Protein AF-F2Z7K6-F1 (afdb_monomer)

Sequence (148 aa):
MNPKLNSIEAEYLDIMHRNGWPLIYQRVGQECQKLPYTCVEAKRPHNKALNRYRDVNPYDHSRIVLQRSENDYINANLVRVWFQNARAKWRRMVTKQENKMSDKCSPDGSLEMDMYHGPMGSIQSLPPHSPPYSVMGGPPSPNSMECP

pLDDT: mean 74.76, std 23.59, range [36.5, 98.62]

Nearest PDB structures (foldseek):
  9cyr-assembly1_A  TM=9.678E-01  e=2.311E-05  Homo sapiens
  9cyp-assembly1_A  TM=9.635E-01  e=2.480E-05  Homo sapiens
  9c56-assembly1_A  TM=9.553E-01  e=4.375E-05  Homo sapiens
  7f5n-assembly1_A  TM=8.960E-01  e=3.294E-05  Homo sapiens
  1nwe-assembly1_A  TM=9.627E-01  e=7.189E-05  Homo sapiens

Radius of gyration: 30.92 Å; Cα contacts (8 Å, |Δi|>4): 65; chains: 1; bounding box: 75×80×48 Å

Mean predicted aligned error: 18.06 Å

Secondary structure (DSSP, 8-state):
-------HHHHHHHHHHTT-HHHHHHHHHHHHHTS----TGGGSGGGGGG-SSSS----GGGEEE-SSSS--EEEEE----TTHHHHHHHHHHHHHHHHHHTT--PPP-----------------PPP--------PPPPP-------

Foldseek 3Di:
DDPPPPDPVNVVVVCVVVVPVVVVVVVVVVVVVVDPWDQVVCPDPVNVVQDPDPPQADTPVFAQQDDPDPGRDHRDGDDDDPCVVVVVVVVVVVVVVVVVVVVPDDDDDDDDDDDDDDDDDDDDDDDDDDDDDDPPDDDDDDDDPDDD

Structure (mmCIF, N/CA/C/O backbone):
data_AF-F2Z7K6-F1
#
_entry.id   AF-F2Z7K6-F1
#
loop_
_atom_site.group_PDB
_atom_site.id
_atom_site.type_symbol
_atom_site.label_atom_id
_atom_site.label_alt_id
_atom_site.label_comp_id
_atom_site.label_asym_id
_atom_site.label_entity_id
_atom_site.label_seq_id
_at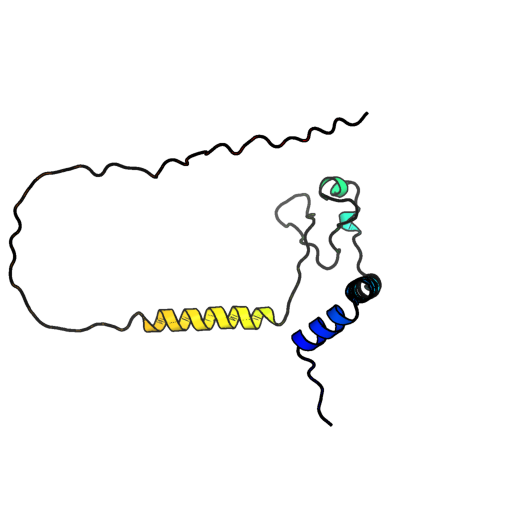om_site.pdbx_PDB_ins_code
_atom_site.Cartn_x
_atom_site.Cartn_y
_atom_site.Cartn_z
_atom_site.occupancy
_atom_site.B_iso_or_equiv
_atom_site.auth_seq_id
_atom_site.auth_comp_id
_atom_site.auth_asym_id
_atom_site.auth_atom_id
_atom_site.pdbx_PDB_model_num
ATOM 1 N N . MET A 1 1 ? 31.703 -17.536 -15.525 1.00 36.50 1 MET A N 1
ATOM 2 C CA . MET A 1 1 ? 30.234 -17.360 -15.560 1.00 36.50 1 MET A CA 1
ATOM 3 C C . MET A 1 1 ? 29.934 -15.939 -15.109 1.00 36.50 1 MET A C 1
ATOM 5 O O . MET A 1 1 ? 30.150 -15.641 -13.945 1.00 36.50 1 MET A O 1
ATOM 9 N N . ASN A 1 2 ? 29.556 -15.045 -16.028 1.00 38.78 2 ASN A N 1
ATOM 10 C CA . ASN A 1 2 ? 29.238 -13.653 -15.693 1.00 38.78 2 ASN A CA 1
ATOM 11 C C . ASN A 1 2 ? 27.796 -13.575 -15.178 1.00 38.78 2 ASN A C 1
ATOM 13 O O . ASN A 1 2 ? 26.887 -13.931 -15.934 1.00 38.78 2 ASN A O 1
ATOM 17 N N . PRO A 1 3 ? 27.553 -13.119 -13.937 1.00 50.81 3 PRO A N 1
ATOM 18 C CA . PRO A 1 3 ? 26.203 -12.830 -13.501 1.00 50.81 3 PRO A CA 1
ATOM 19 C C . PRO A 1 3 ? 25.753 -11.609 -14.301 1.00 50.81 3 PRO A C 1
ATOM 21 O O . PRO A 1 3 ? 26.282 -10.513 -14.129 1.00 50.81 3 PRO A O 1
ATOM 24 N N . LYS A 1 4 ? 24.820 -11.806 -15.235 1.00 49.88 4 LYS A N 1
ATOM 25 C CA . LYS A 1 4 ? 24.112 -10.703 -15.882 1.00 49.88 4 LYS A CA 1
ATOM 26 C C . LYS A 1 4 ? 23.365 -9.928 -14.795 1.00 49.88 4 LYS A C 1
ATOM 28 O O . LYS A 1 4 ? 22.226 -10.242 -14.467 1.00 49.88 4 LYS A O 1
ATOM 33 N N . LEU A 1 5 ? 24.017 -8.914 -14.237 1.00 53.69 5 LEU A N 1
ATOM 34 C CA . LEU A 1 5 ? 23.339 -7.756 -13.681 1.00 53.69 5 LEU A CA 1
ATOM 35 C C . LEU A 1 5 ? 22.710 -7.050 -14.882 1.00 53.69 5 LEU A C 1
ATOM 37 O O . LEU A 1 5 ? 23.330 -6.190 -15.502 1.00 53.69 5 LEU A O 1
ATOM 41 N N . ASN A 1 6 ? 21.523 -7.488 -15.294 1.00 65.25 6 ASN A N 1
ATOM 42 C CA . ASN A 1 6 ? 20.756 -6.724 -16.264 1.00 65.25 6 ASN A CA 1
ATOM 43 C C . ASN A 1 6 ? 20.450 -5.379 -15.593 1.00 65.25 6 ASN A C 1
ATOM 45 O O . ASN A 1 6 ? 19.773 -5.340 -14.567 1.00 65.25 6 ASN A O 1
ATOM 49 N N . SER A 1 7 ? 21.022 -4.296 -16.120 1.00 88.25 7 SER A N 1
ATOM 50 C CA . SER A 1 7 ? 20.686 -2.937 -15.692 1.00 88.25 7 SER A CA 1
ATOM 51 C C . SER A 1 7 ? 19.170 -2.741 -15.792 1.00 88.25 7 SER A C 1
ATOM 53 O O . SER A 1 7 ? 18.557 -3.246 -16.734 1.00 88.25 7 SER A O 1
ATOM 55 N N . ILE A 1 8 ? 18.575 -1.980 -14.865 1.00 92.56 8 ILE A N 1
ATOM 56 C CA . ILE A 1 8 ? 17.147 -1.602 -14.900 1.00 92.56 8 ILE A CA 1
ATOM 57 C C . ILE A 1 8 ? 16.773 -1.037 -16.280 1.00 92.56 8 ILE A C 1
ATOM 59 O O . ILE A 1 8 ? 15.692 -1.296 -16.797 1.00 92.56 8 ILE A O 1
ATOM 63 N N . GLU A 1 9 ? 17.698 -0.310 -16.908 1.00 91.69 9 GLU A N 1
ATOM 64 C CA . GLU A 1 9 ? 17.531 0.242 -18.251 1.00 91.69 9 GLU A CA 1
ATOM 65 C C . GLU A 1 9 ? 17.404 -0.842 -19.334 1.00 91.69 9 GLU A C 1
ATOM 67 O O . GLU A 1 9 ? 16.549 -0.744 -20.211 1.00 91.69 9 GLU A O 1
ATOM 72 N N . ALA A 1 10 ? 18.197 -1.913 -19.252 1.00 93.38 10 ALA A N 1
ATOM 73 C CA . ALA A 1 10 ? 18.119 -3.020 -20.202 1.00 93.38 10 ALA A CA 1
ATOM 74 C C . ALA A 1 10 ? 16.801 -3.801 -20.058 1.00 93.38 10 ALA A C 1
ATOM 76 O O . ALA A 1 10 ? 16.205 -4.183 -21.063 1.00 93.38 10 ALA A O 1
ATOM 77 N N . GLU A 1 11 ? 16.329 -4.009 -18.823 1.00 93.38 11 GLU A N 1
ATOM 78 C CA . GLU A 1 11 ? 15.023 -4.628 -18.55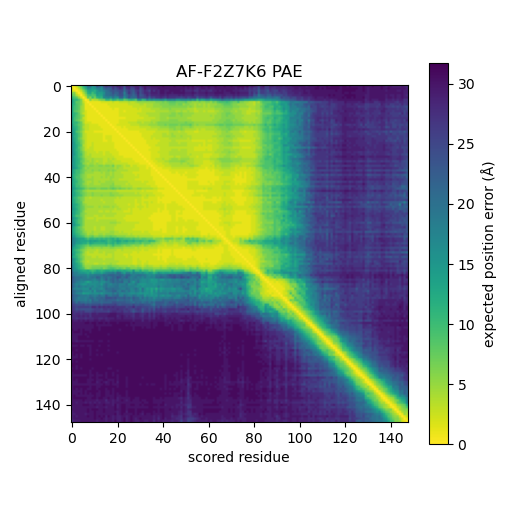7 1.00 93.38 11 GLU A CA 1
ATOM 79 C C . GLU A 1 11 ? 13.873 -3.756 -19.080 1.00 93.38 11 GLU A C 1
ATOM 81 O O . GLU A 1 11 ? 12.983 -4.255 -19.768 1.00 93.38 11 GLU A O 1
ATOM 86 N N . TYR A 1 12 ? 13.924 -2.446 -18.825 1.00 94.50 12 TYR A N 1
ATOM 87 C CA . TYR A 1 12 ? 12.953 -1.487 -19.347 1.00 94.50 12 TYR A CA 1
ATOM 88 C C . TYR A 1 12 ? 12.855 -1.547 -20.878 1.00 94.50 12 TYR A C 1
ATOM 90 O O . TYR A 1 12 ? 11.754 -1.686 -21.414 1.00 94.50 12 TYR A O 1
ATOM 98 N N . LEU A 1 13 ? 13.992 -1.478 -21.582 1.00 95.69 13 LEU A N 1
ATOM 99 C CA . LEU A 1 13 ? 14.021 -1.514 -23.047 1.00 95.69 13 LEU A CA 1
ATOM 100 C C . LEU A 1 13 ? 13.465 -2.833 -23.596 1.00 95.69 13 LEU A C 1
ATOM 102 O O . LEU A 1 13 ? 12.733 -2.821 -24.584 1.00 95.69 13 LEU A O 1
ATOM 106 N N . ASP A 1 14 ? 13.760 -3.962 -22.951 1.00 95.50 14 ASP A N 1
ATOM 107 C CA . ASP A 1 14 ? 13.220 -5.263 -23.350 1.00 95.50 14 ASP A CA 1
ATOM 108 C C . ASP A 1 14 ? 11.691 -5.329 -23.197 1.00 95.50 14 ASP A C 1
ATOM 110 O O . ASP A 1 14 ? 10.990 -5.733 -24.129 1.00 95.50 14 ASP A O 1
ATOM 114 N N . ILE A 1 15 ? 11.158 -4.873 -22.056 1.00 96.00 15 ILE A N 1
ATOM 115 C CA . ILE A 1 15 ? 9.709 -4.828 -21.808 1.00 96.00 15 ILE A CA 1
ATOM 116 C C . ILE A 1 15 ? 9.026 -3.896 -22.812 1.00 96.00 15 ILE A C 1
ATOM 118 O O . ILE A 1 15 ? 7.987 -4.258 -23.368 1.00 96.00 15 ILE A O 1
ATOM 122 N N . MET A 1 16 ? 9.607 -2.724 -23.075 1.00 95.75 16 MET A N 1
ATOM 123 C CA . MET A 1 16 ? 9.080 -1.763 -24.045 1.00 95.75 16 MET A CA 1
ATOM 124 C C . MET A 1 16 ? 9.034 -2.343 -25.460 1.00 95.75 16 MET A C 1
ATOM 126 O O . MET A 1 16 ? 7.973 -2.330 -26.081 1.00 95.75 16 MET A O 1
ATOM 130 N N . HIS A 1 17 ? 10.143 -2.898 -25.962 1.00 97.50 17 HIS A N 1
ATOM 131 C CA . HIS A 1 17 ? 10.207 -3.442 -27.324 1.00 97.50 17 HIS A CA 1
ATOM 132 C C . HIS A 1 17 ? 9.260 -4.625 -27.543 1.00 97.50 17 HIS A C 1
ATOM 134 O O . HIS A 1 17 ? 8.740 -4.807 -28.641 1.00 97.50 17 HIS A O 1
ATOM 140 N N . ARG A 1 18 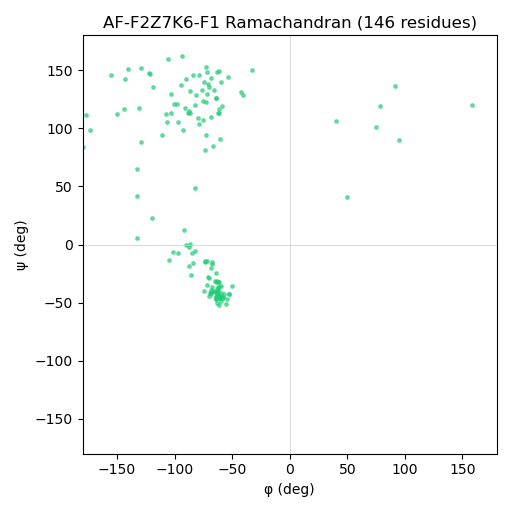? 9.010 -5.421 -26.501 1.00 96.81 18 ARG A N 1
ATOM 141 C CA . ARG A 1 18 ? 8.071 -6.551 -26.554 1.00 96.81 18 ARG A CA 1
ATOM 142 C C . ARG A 1 18 ? 6.626 -6.155 -26.249 1.00 96.81 18 ARG A C 1
ATOM 144 O O . ARG A 1 18 ? 5.769 -7.033 -26.211 1.00 96.81 18 ARG A O 1
ATOM 151 N N . ASN A 1 19 ? 6.357 -4.874 -25.980 1.00 96.88 19 ASN A N 1
ATOM 152 C CA . ASN A 1 19 ? 5.073 -4.383 -25.476 1.00 96.88 19 ASN A CA 1
ATOM 153 C C . ASN A 1 19 ? 4.566 -5.191 -24.256 1.00 96.88 19 ASN A C 1
ATOM 155 O O . ASN A 1 19 ? 3.395 -5.552 -24.150 1.00 96.88 19 ASN A O 1
ATOM 159 N N . GLY A 1 20 ? 5.483 -5.537 -23.347 1.00 97.62 20 GLY A N 1
ATOM 160 C CA . GLY A 1 20 ? 5.277 -6.520 -22.281 1.00 97.62 20 GLY A CA 1
ATOM 161 C C . GLY A 1 20 ? 4.625 -5.987 -21.001 1.00 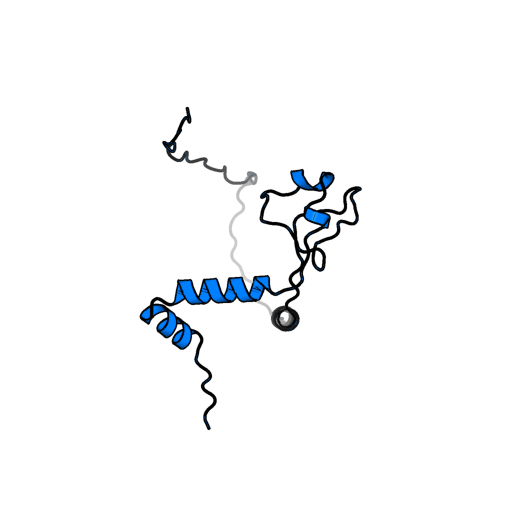97.62 20 GLY A C 1
ATOM 162 O O . GLY A 1 20 ? 4.292 -6.784 -20.122 1.00 97.62 20 GLY A O 1
ATOM 163 N N . TRP A 1 21 ? 4.421 -4.672 -20.869 1.00 97.62 21 TRP A N 1
ATOM 164 C CA . TRP A 1 21 ? 3.885 -4.053 -19.647 1.00 97.62 21 TRP A CA 1
ATOM 165 C C . TRP A 1 21 ? 2.569 -4.656 -19.138 1.00 97.62 21 TRP A C 1
ATOM 167 O O . TRP A 1 21 ? 2.491 -4.901 -17.931 1.00 97.62 21 TRP A O 1
ATOM 177 N N . PRO A 1 22 ? 1.564 -4.966 -19.986 1.00 98.19 22 PRO A N 1
ATOM 178 C CA . PRO A 1 22 ? 0.324 -5.578 -19.510 1.00 98.19 22 PRO A CA 1
ATOM 179 C C . PRO A 1 22 ? 0.561 -6.923 -18.812 1.00 98.19 22 PRO A C 1
ATOM 181 O O . PRO A 1 22 ? 0.005 -7.178 -17.745 1.00 98.19 22 PRO A O 1
ATOM 184 N N . LEU A 1 23 ? 1.446 -7.756 -19.370 1.00 97.06 23 LEU A N 1
ATOM 185 C CA . LEU A 1 23 ? 1.777 -9.071 -18.816 1.00 97.06 23 LEU A CA 1
ATOM 186 C C . LEU A 1 23 ? 2.558 -8.955 -17.505 1.0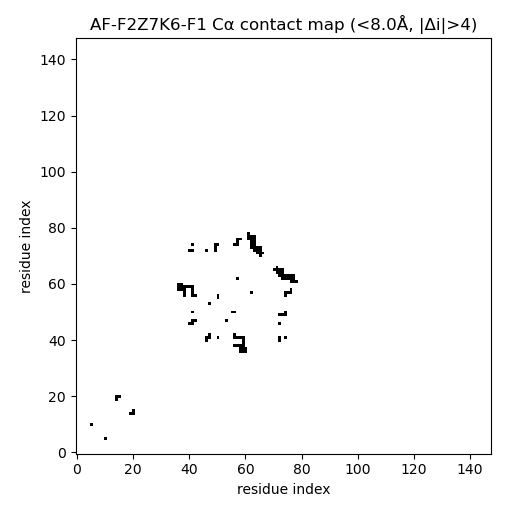0 97.06 23 LEU A C 1
ATOM 188 O O . LEU A 1 23 ? 2.290 -9.695 -16.558 1.00 97.06 23 LEU A O 1
ATOM 192 N N . ILE A 1 24 ? 3.511 -8.021 -17.434 1.00 96.50 24 ILE A N 1
ATOM 193 C CA . ILE A 1 24 ? 4.289 -7.768 -16.216 1.00 96.50 24 ILE A CA 1
ATOM 194 C C . ILE A 1 24 ? 3.378 -7.264 -15.095 1.00 96.50 24 ILE A C 1
ATOM 196 O O . ILE A 1 24 ? 3.417 -7.802 -13.989 1.00 96.50 24 ILE A O 1
ATOM 200 N N . TYR A 1 25 ? 2.511 -6.293 -15.387 1.00 97.19 25 TYR A N 1
ATOM 201 C CA . TYR A 1 25 ? 1.558 -5.763 -14.415 1.00 97.19 25 TYR A CA 1
ATOM 202 C C . TYR A 1 25 ? 0.597 -6.847 -13.909 1.00 97.19 25 TYR A C 1
ATOM 204 O O . TYR A 1 25 ? 0.422 -7.004 -12.699 1.00 97.19 25 TYR A O 1
ATOM 212 N N . GLN A 1 26 ? 0.035 -7.654 -14.816 1.00 97.75 26 GLN A N 1
ATOM 213 C CA . GLN A 1 26 ? -0.842 -8.767 -14.453 1.00 97.75 26 GLN A CA 1
ATOM 214 C C . GLN A 1 26 ? -0.128 -9.786 -13.559 1.00 97.75 26 GLN A C 1
ATOM 216 O O . GLN A 1 26 ? -0.694 -10.217 -12.555 1.00 97.75 26 GLN A O 1
ATOM 221 N N . ARG A 1 27 ? 1.116 -10.153 -13.892 1.00 97.38 27 ARG A N 1
ATOM 222 C CA . ARG A 1 27 ? 1.917 -11.080 -13.085 1.00 97.38 27 ARG A CA 1
ATOM 223 C C . ARG A 1 27 ? 2.126 -10.542 -11.673 1.00 97.38 27 ARG A C 1
ATOM 225 O O . ARG A 1 27 ? 1.888 -11.270 -10.717 1.00 97.38 27 ARG A O 1
ATOM 232 N N . VAL A 1 28 ? 2.531 -9.278 -11.533 1.00 97.19 28 VAL A N 1
ATOM 233 C CA . VAL A 1 28 ? 2.697 -8.645 -10.213 1.00 97.19 28 VAL A CA 1
ATOM 234 C C . VAL A 1 28 ? 1.386 -8.696 -9.430 1.00 97.19 28 VAL A C 1
ATOM 236 O O . VAL A 1 28 ? 1.387 -9.115 -8.276 1.00 97.19 28 VAL A O 1
ATOM 239 N N . GLY A 1 29 ? 0.260 -8.362 -10.067 1.00 96.50 29 GLY A N 1
ATOM 240 C CA . GLY A 1 29 ? -1.061 -8.457 -9.445 1.00 96.50 29 GLY A CA 1
ATOM 241 C C . GLY A 1 29 ? -1.398 -9.868 -8.950 1.00 96.50 29 GLY A C 1
ATOM 242 O O . GLY A 1 29 ? -1.845 -10.025 -7.815 1.00 96.50 29 GLY A O 1
ATOM 243 N N . GLN A 1 30 ? -1.139 -10.898 -9.760 1.00 97.19 30 GLN A N 1
ATOM 244 C CA . GLN A 1 30 ? -1.357 -12.300 -9.387 1.00 97.19 30 GLN A CA 1
ATOM 245 C C . GLN A 1 30 ? -0.485 -12.729 -8.206 1.00 97.19 30 GLN A C 1
ATOM 247 O O . GLN A 1 30 ? -0.982 -13.379 -7.291 1.00 97.19 30 GLN A O 1
ATOM 252 N N . GLU A 1 31 ? 0.797 -12.359 -8.193 1.00 96.69 31 GLU A N 1
ATOM 253 C CA . GLU A 1 31 ? 1.682 -12.657 -7.063 1.00 96.69 31 GLU A CA 1
ATOM 254 C C . GLU A 1 31 ? 1.225 -11.938 -5.786 1.00 96.69 31 GLU A C 1
ATOM 256 O O . GLU A 1 31 ? 1.188 -12.548 -4.717 1.00 96.69 31 GLU A O 1
ATOM 261 N N . CYS A 1 32 ? 0.799 -10.674 -5.884 1.00 94.62 32 CYS A N 1
ATOM 262 C CA . CYS A 1 32 ? 0.267 -9.930 -4.742 1.00 94.62 32 CYS A CA 1
ATOM 263 C C . CYS A 1 32 ? -0.997 -10.575 -4.152 1.00 94.62 32 CYS A C 1
ATOM 265 O O . CYS A 1 32 ? -1.156 -10.582 -2.934 1.00 94.62 32 CYS A O 1
ATOM 267 N N . GLN A 1 33 ? -1.872 -11.149 -4.982 1.00 92.38 33 GLN A N 1
ATOM 268 C CA . GLN A 1 33 ? -3.098 -11.821 -4.525 1.00 92.38 33 GLN A CA 1
ATOM 269 C C . GLN A 1 33 ? -2.838 -13.118 -3.749 1.00 92.38 33 GLN A C 1
ATOM 271 O O . GLN A 1 33 ? -3.704 -13.555 -2.996 1.00 92.38 33 GLN A O 1
ATOM 276 N N . LYS A 1 34 ? -1.658 -13.732 -3.897 1.00 95.25 34 LYS A N 1
ATOM 277 C CA . LYS A 1 34 ? -1.281 -14.934 -3.132 1.00 95.25 34 LYS A CA 1
ATOM 278 C C . LYS A 1 34 ? -0.948 -14.623 -1.672 1.00 95.25 34 LYS A C 1
ATOM 280 O O . LYS A 1 34 ? -0.831 -15.544 -0.866 1.00 95.25 34 LYS A O 1
ATOM 285 N N . LEU A 1 35 ? -0.746 -13.350 -1.329 1.00 94.00 35 LEU A N 1
ATOM 286 C CA . LEU A 1 35 ? -0.378 -12.948 0.022 1.00 94.00 35 LEU A CA 1
ATOM 287 C C . LEU A 1 35 ? -1.585 -13.107 0.963 1.00 94.00 35 LEU A C 1
ATOM 289 O O . LEU A 1 35 ? -2.659 -12.583 0.665 1.00 94.00 35 LEU A O 1
ATOM 293 N N . PRO A 1 36 ? -1.434 -13.781 2.117 1.00 95.31 36 PRO A N 1
ATOM 294 C CA . PRO A 1 36 ? -2.546 -14.101 3.013 1.00 95.31 36 PRO A CA 1
ATOM 295 C C . PRO A 1 36 ? -2.902 -12.918 3.931 1.00 95.31 36 PRO A C 1
ATOM 297 O O . PRO A 1 36 ? -2.991 -13.059 5.149 1.00 95.31 36 PRO A O 1
ATOM 300 N N . TYR A 1 37 ? -3.052 -11.718 3.369 1.00 96.00 37 TYR A N 1
ATOM 301 C CA . TYR A 1 37 ? -3.343 -10.510 4.134 1.00 96.00 37 TYR A CA 1
ATOM 302 C C . TYR A 1 37 ? -4.841 -10.221 4.190 1.00 96.00 37 TYR A C 1
ATOM 304 O O . TYR A 1 37 ? -5.556 -10.304 3.194 1.00 96.00 37 TYR A O 1
ATOM 312 N N . THR A 1 38 ? -5.313 -9.841 5.373 1.00 97.31 38 THR A N 1
ATOM 313 C CA . THR A 1 38 ? -6.725 -9.572 5.649 1.00 97.31 38 THR A CA 1
ATOM 314 C C . THR A 1 38 ? -6.998 -8.072 5.781 1.00 97.31 38 THR A C 1
ATOM 316 O O . THR A 1 38 ? -6.083 -7.289 6.036 1.00 97.31 38 THR A O 1
ATOM 319 N N . CYS A 1 39 ? -8.262 -7.677 5.610 1.00 97.62 39 CYS A N 1
ATOM 320 C CA . CYS A 1 39 ? -8.761 -6.304 5.797 1.00 97.62 39 CYS A CA 1
ATOM 321 C C . CYS A 1 39 ? -10.054 -6.310 6.636 1.00 97.62 39 CYS A C 1
ATOM 323 O O . CYS A 1 39 ? -11.049 -5.684 6.263 1.00 97.62 39 CYS A O 1
ATOM 325 N N . VAL A 1 40 ? -10.108 -7.124 7.690 1.00 98.12 40 VAL A N 1
ATOM 326 C CA . VAL A 1 40 ? -11.320 -7.359 8.488 1.00 98.12 40 VAL A CA 1
ATOM 327 C C . VAL A 1 40 ? -11.767 -6.080 9.189 1.00 98.12 40 VAL A C 1
ATOM 329 O O . VAL A 1 40 ? -12.945 -5.731 9.108 1.00 98.12 40 VAL A O 1
ATOM 332 N N . GLU A 1 41 ? -10.841 -5.341 9.809 1.00 97.81 41 GLU A N 1
ATOM 333 C CA . GLU A 1 41 ? -11.177 -4.115 10.546 1.00 97.81 41 GLU A CA 1
ATOM 334 C C . GLU A 1 41 ? -11.754 -3.038 9.623 1.00 97.81 41 GLU A C 1
ATOM 336 O O . GLU A 1 41 ? -12.727 -2.364 9.967 1.00 97.81 41 GLU A O 1
ATOM 341 N N . ALA A 1 42 ? -11.215 -2.937 8.408 1.00 98.06 42 ALA A N 1
ATOM 342 C CA . ALA A 1 42 ? -11.682 -1.997 7.395 1.00 98.06 42 ALA A CA 1
ATOM 343 C C . ALA A 1 42 ? -13.110 -2.269 6.912 1.00 98.06 42 ALA A C 1
ATOM 345 O O . ALA A 1 42 ? -13.836 -1.340 6.560 1.00 98.06 42 ALA A O 1
ATOM 346 N N . LYS A 1 43 ? -13.525 -3.541 6.908 1.00 97.69 43 LYS A N 1
ATOM 347 C CA . LYS A 1 43 ? -14.842 -3.982 6.428 1.00 97.69 43 LYS A CA 1
ATOM 348 C C . LYS A 1 43 ? -15.929 -3.937 7.505 1.00 97.69 43 LYS A C 1
ATOM 350 O O . LYS A 1 43 ? -17.084 -4.240 7.202 1.00 97.69 43 LYS A O 1
ATOM 355 N N . ARG A 1 44 ? -15.598 -3.564 8.747 1.00 97.75 44 ARG A N 1
ATOM 356 C CA . ARG A 1 44 ? -16.592 -3.414 9.818 1.00 97.75 44 ARG A CA 1
ATOM 357 C C . ARG A 1 44 ? -17.641 -2.357 9.441 1.00 97.75 44 ARG A C 1
ATOM 359 O O . ARG A 1 44 ? -17.262 -1.299 8.938 1.00 97.75 44 ARG A O 1
ATOM 366 N N . PRO A 1 45 ? -18.939 -2.577 9.734 1.00 97.38 45 PRO A N 1
ATOM 367 C CA . PRO A 1 45 ? -19.998 -1.620 9.396 1.00 97.38 45 PRO A CA 1
ATOM 368 C C . PRO A 1 45 ? -19.720 -0.197 9.897 1.00 97.38 45 PRO A C 1
ATOM 370 O O . PRO A 1 45 ? -19.864 0.756 9.136 1.00 97.38 45 PRO A O 1
ATOM 373 N N . HIS A 1 46 ? -19.225 -0.069 11.133 1.00 96.31 46 HIS A N 1
ATOM 374 C CA . HIS A 1 46 ? -18.872 1.209 11.760 1.00 96.31 46 HIS A CA 1
ATOM 375 C C . HIS A 1 46 ? -17.717 1.947 11.053 1.00 96.31 46 HIS A C 1
ATOM 377 O O . HIS A 1 46 ? -17.653 3.170 11.109 1.00 96.31 46 HIS A O 1
ATOM 383 N N . ASN A 1 47 ? -16.842 1.228 10.338 1.00 97.94 47 ASN A N 1
ATOM 384 C CA . ASN A 1 47 ? -15.697 1.797 9.618 1.00 97.94 47 ASN A CA 1
ATOM 385 C C . ASN A 1 47 ? -15.983 2.042 8.129 1.00 97.94 47 ASN A C 1
ATOM 387 O O . ASN A 1 47 ? -15.180 2.672 7.444 1.00 97.94 47 ASN A O 1
ATOM 391 N N . LYS A 1 48 ? -17.139 1.601 7.610 1.00 97.25 48 LYS A N 1
ATOM 392 C CA . LYS A 1 48 ? -17.488 1.719 6.185 1.00 97.25 48 LYS A CA 1
ATOM 393 C C . LYS A 1 48 ? -17.445 3.167 5.69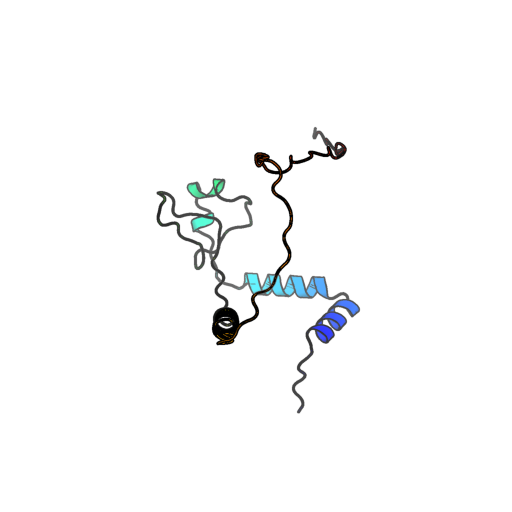0 1.00 97.25 48 LYS A C 1
ATOM 395 O O . LYS A 1 48 ? -16.907 3.417 4.617 1.00 97.25 48 LYS A O 1
ATOM 400 N N . ALA A 1 49 ? -17.971 4.107 6.477 1.00 97.88 49 ALA A N 1
ATOM 401 C CA . ALA A 1 49 ? -17.980 5.534 6.144 1.00 97.88 49 ALA A CA 1
ATOM 402 C C . ALA A 1 49 ? -16.593 6.200 6.244 1.00 97.88 49 ALA A C 1
ATOM 404 O O . ALA A 1 49 ? -16.402 7.300 5.736 1.00 97.88 49 ALA A O 1
ATOM 405 N N . LEU A 1 50 ? -15.619 5.535 6.876 1.00 97.81 50 LEU A N 1
ATOM 406 C CA . LEU A 1 50 ? -14.248 6.025 7.046 1.00 97.81 50 LEU A CA 1
ATOM 407 C C . LEU A 1 50 ? -13.325 5.599 5.890 1.00 97.81 50 LEU A C 1
ATOM 409 O O . LEU A 1 50 ? -12.147 5.957 5.868 1.00 97.81 50 LEU A O 1
ATOM 413 N N . ASN A 1 51 ? -13.852 4.852 4.914 1.00 98.44 51 ASN A N 1
ATOM 414 C CA . ASN A 1 51 ? -13.160 4.482 3.685 1.00 98.44 51 ASN A CA 1
ATOM 415 C C . ASN A 1 51 ? -13.651 5.332 2.515 1.00 98.44 51 ASN A C 1
ATOM 417 O O . ASN A 1 51 ? -14.849 5.409 2.254 1.00 98.44 51 ASN A O 1
ATOM 421 N N . ARG A 1 52 ? -12.716 5.924 1.760 1.00 98.62 52 ARG A N 1
ATOM 422 C CA . ARG A 1 52 ? -13.053 6.693 0.552 1.00 98.62 52 ARG A CA 1
ATOM 423 C C . ARG A 1 52 ? -13.597 5.804 -0.571 1.00 98.62 52 ARG A C 1
ATOM 425 O O . ARG A 1 52 ? -14.484 6.231 -1.301 1.00 98.62 52 ARG A O 1
ATOM 432 N N . TYR A 1 53 ? -13.069 4.587 -0.704 1.00 98.25 53 TYR A N 1
ATOM 433 C CA . TYR A 1 53 ? -13.447 3.627 -1.742 1.00 98.25 53 TYR A CA 1
ATOM 434 C C . TYR A 1 53 ? -13.767 2.265 -1.125 1.00 98.25 53 TYR A C 1
ATOM 436 O O . TYR A 1 53 ? -13.230 1.903 -0.081 1.00 98.25 53 TYR A O 1
ATOM 444 N N . ARG A 1 54 ? -14.642 1.496 -1.780 1.00 96.94 54 ARG A N 1
ATOM 445 C CA . ARG A 1 54 ? -15.104 0.185 -1.288 1.00 96.94 54 ARG A CA 1
ATOM 446 C C . ARG A 1 54 ? -14.020 -0.894 -1.374 1.00 96.94 54 ARG A C 1
ATOM 448 O O . ARG A 1 54 ? -13.974 -1.805 -0.550 1.00 96.94 54 ARG A O 1
ATOM 455 N N . ASP A 1 55 ? -13.198 -0.814 -2.405 1.00 96.31 55 ASP A N 1
ATOM 456 C CA . ASP A 1 55 ? -12.210 -1.801 -2.836 1.00 96.31 55 ASP A CA 1
ATOM 457 C C . ASP A 1 55 ? -10.774 -1.454 -2.419 1.00 96.31 55 ASP A C 1
ATOM 459 O O . ASP A 1 55 ? -9.887 -2.294 -2.543 1.00 96.31 55 ASP A O 1
ATOM 463 N N . VAL A 1 56 ? -10.552 -0.270 -1.841 1.00 98.06 56 VAL A N 1
ATOM 464 C CA . VAL A 1 56 ? -9.243 0.172 -1.340 1.00 98.06 56 VAL A CA 1
ATOM 465 C C . VAL A 1 56 ? -9.270 0.233 0.187 1.00 98.06 56 VAL A C 1
ATOM 467 O O . VAL A 1 56 ? -9.676 1.234 0.777 1.00 98.06 56 VAL A O 1
ATOM 470 N N . ASN A 1 57 ? -8.840 -0.854 0.830 1.00 98.19 57 ASN A N 1
ATOM 471 C CA . ASN A 1 57 ? -8.864 -1.024 2.286 1.00 98.19 57 ASN A CA 1
ATOM 472 C C . ASN A 1 57 ? -7.459 -1.306 2.836 1.00 98.19 57 ASN A C 1
ATOM 474 O O . ASN A 1 57 ? -6.681 -1.986 2.162 1.00 98.19 57 ASN A O 1
ATOM 478 N N . PRO A 1 58 ? -7.138 -0.863 4.065 1.00 98.44 58 PRO A N 1
ATOM 479 C CA . PRO A 1 58 ? -5.859 -1.173 4.673 1.00 98.44 58 PRO A CA 1
ATOM 480 C C . PRO A 1 58 ? -5.780 -2.646 5.088 1.00 98.44 58 PRO A C 1
ATOM 482 O O . PRO A 1 58 ? -6.776 -3.247 5.500 1.00 98.44 58 PRO A O 1
ATOM 485 N N . TYR A 1 59 ? -4.580 -3.228 5.035 1.00 98.31 59 TYR A N 1
ATOM 486 C CA . TYR A 1 59 ? -4.336 -4.549 5.622 1.00 98.31 59 TYR A CA 1
ATOM 487 C C . TYR A 1 59 ? -4.261 -4.498 7.152 1.00 98.31 59 TYR A C 1
ATOM 489 O O . TYR A 1 59 ? -3.607 -3.616 7.705 1.00 98.31 59 TYR A O 1
ATOM 497 N N . ASP A 1 60 ? -4.834 -5.492 7.833 1.00 98.12 60 ASP A N 1
ATOM 498 C CA . ASP A 1 60 ? -4.920 -5.531 9.301 1.00 98.12 60 ASP A CA 1
ATOM 499 C C . ASP A 1 60 ? -3.536 -5.566 9.969 1.00 98.12 60 ASP A C 1
ATOM 501 O O . ASP A 1 60 ? -3.295 -4.862 10.944 1.00 98.12 60 ASP A O 1
ATOM 505 N N . HIS A 1 61 ? -2.595 -6.338 9.415 1.00 97.12 61 HIS A N 1
ATOM 506 C CA . HIS A 1 61 ? -1.260 -6.539 9.997 1.00 97.12 61 HIS A CA 1
ATOM 507 C C . HIS A 1 61 ? -0.371 -5.282 9.979 1.00 97.12 61 HIS A C 1
ATOM 509 O O . HIS A 1 61 ? 0.664 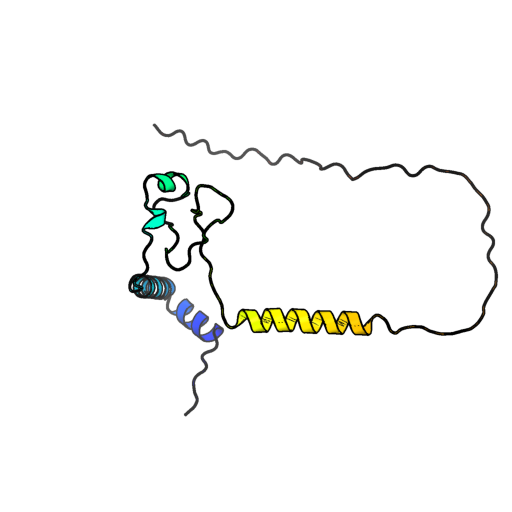-5.249 10.642 1.00 97.12 61 HIS A O 1
ATOM 515 N N . SER A 1 62 ? -0.721 -4.272 9.178 1.00 97.56 62 SER A N 1
ATOM 516 C CA . SER A 1 62 ? 0.082 -3.055 9.011 1.00 97.56 62 SER A CA 1
ATOM 517 C C . SER A 1 62 ? -0.731 -1.770 9.110 1.00 97.56 62 SER A C 1
ATOM 519 O O . SER A 1 62 ? -0.170 -0.700 8.871 1.00 97.56 62 SER A O 1
ATOM 521 N N . ARG A 1 63 ? -2.026 -1.838 9.447 1.00 98.25 63 ARG A N 1
ATOM 522 C CA . ARG A 1 63 ? -2.849 -0.638 9.611 1.00 98.25 63 ARG A CA 1
ATOM 523 C C . ARG A 1 63 ? -2.306 0.246 10.731 1.00 98.25 63 ARG A C 1
ATOM 525 O O . ARG A 1 63 ? -1.751 -0.245 11.714 1.00 98.25 63 ARG A O 1
ATOM 532 N N . ILE A 1 64 ? -2.499 1.551 10.603 1.00 98.25 64 ILE A N 1
ATOM 533 C CA . ILE A 1 64 ? -2.241 2.475 11.708 1.00 98.25 64 ILE A CA 1
ATOM 534 C C . ILE A 1 64 ? -3.387 2.374 12.724 1.00 98.25 64 ILE A C 1
ATOM 536 O O . ILE A 1 64 ? -4.558 2.381 12.351 1.00 98.25 64 ILE A O 1
ATOM 540 N N . VAL A 1 65 ? -3.029 2.271 14.005 1.00 97.69 65 VAL A N 1
ATOM 541 C CA . VAL A 1 65 ? -3.955 2.218 15.145 1.00 97.69 65 VAL A CA 1
ATOM 542 C C . VAL A 1 65 ? -3.874 3.553 15.880 1.00 97.69 65 VAL A C 1
ATOM 544 O O . VAL A 1 65 ? -2.829 3.879 16.455 1.00 97.69 65 VAL A O 1
ATOM 547 N N . LEU A 1 66 ? -4.946 4.342 15.843 1.00 97.62 66 LEU A N 1
ATOM 548 C CA . LEU A 1 66 ? -5.000 5.632 16.533 1.00 97.62 66 LEU A CA 1
ATOM 549 C C . LEU A 1 66 ? -5.071 5.424 18.055 1.00 97.62 66 LEU A C 1
ATOM 551 O O . LEU A 1 66 ? -5.782 4.552 18.535 1.00 97.62 66 LEU A O 1
ATOM 555 N N . GLN A 1 67 ? -4.322 6.230 18.813 1.00 96.94 67 GLN A N 1
ATOM 556 C CA . GLN A 1 67 ? -4.208 6.100 20.279 1.00 96.94 67 GLN A CA 1
ATOM 557 C C . GLN A 1 67 ? -4.990 7.168 21.059 1.00 96.94 67 GLN A C 1
ATOM 559 O O . GLN A 1 67 ? -5.115 7.081 22.274 1.00 96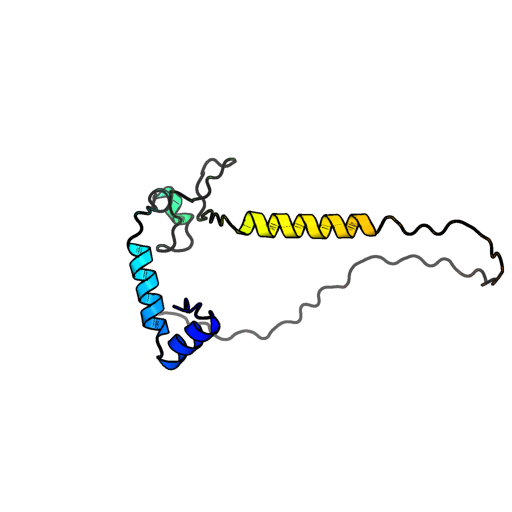.94 67 GLN A O 1
ATOM 564 N N . ARG A 1 68 ? -5.456 8.229 20.388 1.00 94.25 68 ARG A N 1
ATOM 565 C CA . ARG A 1 68 ? -6.039 9.428 21.025 1.00 94.25 68 ARG A CA 1
ATOM 566 C C . ARG A 1 68 ? -7.490 9.674 20.606 1.00 94.25 68 ARG A C 1
ATOM 568 O O . ARG A 1 68 ? -7.954 10.809 20.647 1.00 94.25 68 ARG A O 1
ATOM 575 N N . SER A 1 69 ? -8.175 8.629 20.165 1.00 92.00 69 SER A N 1
ATOM 576 C CA . SER A 1 69 ? -9.553 8.667 19.685 1.00 92.00 69 SER A CA 1
ATOM 577 C C . SER A 1 69 ? -10.303 7.433 20.171 1.00 92.00 69 SER A C 1
ATOM 579 O O . SER A 1 69 ? -9.706 6.378 20.360 1.00 92.00 69 SER A O 1
ATOM 581 N N . GLU A 1 70 ? -11.616 7.566 20.358 1.00 91.44 70 GLU A N 1
ATOM 582 C CA . GLU A 1 70 ? -12.493 6.442 20.717 1.00 91.44 70 GLU A CA 1
ATOM 583 C C . GLU A 1 70 ? -12.550 5.386 19.605 1.00 91.44 70 GLU A C 1
ATOM 585 O O . GLU A 1 70 ? -12.657 4.193 19.876 1.00 91.44 70 GLU A O 1
ATOM 590 N N . ASN A 1 71 ? -12.437 5.827 18.347 1.00 93.56 71 ASN A N 1
ATOM 591 C CA . ASN A 1 71 ? -12.254 4.953 17.197 1.00 93.56 71 ASN A CA 1
ATOM 592 C C . ASN A 1 71 ? -10.768 4.891 16.817 1.00 93.56 71 ASN A C 1
ATOM 594 O O . ASN A 1 71 ? -10.170 5.918 16.490 1.00 93.56 71 ASN A O 1
ATOM 598 N N . ASP A 1 72 ? -10.181 3.696 16.836 1.00 97.19 72 ASP A N 1
ATOM 599 C CA . ASP A 1 72 ? -8.771 3.456 16.517 1.00 97.19 72 ASP A CA 1
ATOM 600 C C . ASP A 1 72 ? -8.494 3.356 15.001 1.00 97.19 72 ASP A C 1
ATOM 602 O O . ASP A 1 72 ? -7.337 3.232 14.586 1.00 97.19 72 ASP A O 1
ATOM 606 N N . TYR A 1 73 ? -9.543 3.378 14.175 1.00 98.31 73 TYR A N 1
ATOM 607 C CA . TYR A 1 73 ? -9.478 3.097 12.749 1.00 98.31 73 TYR A CA 1
ATOM 608 C C . TYR A 1 73 ? -9.139 4.325 11.898 1.00 98.31 73 TYR A C 1
ATOM 610 O O . TYR A 1 73 ? -9.786 5.370 11.963 1.00 98.31 73 TYR A O 1
ATOM 618 N N . ILE A 1 74 ? -8.178 4.140 10.993 1.00 98.44 74 ILE A N 1
ATOM 619 C CA . ILE A 1 74 ? -7.923 5.013 9.848 1.00 98.44 74 ILE A CA 1
ATOM 620 C C . ILE A 1 74 ? -7.501 4.154 8.649 1.00 98.44 74 ILE A C 1
ATOM 622 O O . ILE A 1 74 ? -6.771 3.172 8.804 1.00 98.44 74 ILE A O 1
ATOM 626 N N . ASN A 1 75 ? -7.932 4.520 7.438 1.00 98.56 75 ASN A N 1
ATOM 627 C CA . ASN A 1 75 ? -7.473 3.875 6.205 1.00 98.56 75 ASN A CA 1
ATOM 628 C C . ASN A 1 75 ? -6.032 4.311 5.875 1.00 98.56 75 ASN A C 1
ATOM 630 O O . ASN A 1 75 ? -5.807 5.247 5.108 1.00 98.56 75 ASN A O 1
ATOM 634 N N . ALA A 1 76 ? -5.059 3.671 6.526 1.00 98.31 76 ALA A N 1
ATOM 635 C CA . ALA A 1 76 ? -3.630 3.887 6.320 1.00 98.31 76 ALA A CA 1
ATOM 636 C C . ALA A 1 76 ? -2.818 2.644 6.723 1.00 98.31 76 ALA A C 1
ATOM 638 O O . ALA A 1 76 ? -3.147 1.992 7.714 1.00 98.31 76 ALA A O 1
ATOM 639 N N . ASN A 1 77 ? -1.716 2.367 6.014 1.00 98.06 77 ASN A N 1
ATOM 640 C CA . ASN A 1 77 ? -0.767 1.288 6.322 1.00 98.06 77 ASN A CA 1
ATOM 641 C C . ASN A 1 77 ? 0.657 1.807 6.551 1.00 98.06 77 ASN A C 1
ATOM 643 O O . ASN A 1 77 ? 1.114 2.738 5.887 1.00 98.06 77 ASN A O 1
ATOM 647 N N . LEU A 1 78 ? 1.394 1.141 7.438 1.00 96.62 78 LEU A N 1
ATOM 648 C CA . LEU A 1 78 ? 2.825 1.339 7.634 1.00 96.62 78 LEU A CA 1
ATOM 649 C C . LEU A 1 78 ? 3.636 0.443 6.688 1.00 96.62 78 LEU A C 1
ATOM 651 O O . LEU A 1 78 ? 3.681 -0.775 6.856 1.00 96.62 78 LEU A O 1
ATOM 655 N N . VAL A 1 79 ? 4.371 1.051 5.755 1.00 93.94 79 VAL A N 1
ATOM 656 C CA . VAL A 1 79 ? 5.325 0.341 4.888 1.00 93.94 79 VAL A CA 1
ATOM 657 C C . VAL A 1 79 ? 6.737 0.473 5.461 1.00 93.94 79 VAL A C 1
ATOM 659 O O . VAL A 1 79 ? 7.365 1.529 5.385 1.00 93.94 79 VAL A O 1
ATOM 662 N N . ARG A 1 80 ? 7.261 -0.607 6.053 1.00 89.56 80 ARG A N 1
ATOM 663 C CA . ARG A 1 80 ? 8.616 -0.629 6.629 1.00 89.56 80 ARG A CA 1
ATOM 664 C C . ARG A 1 80 ? 9.642 -1.029 5.573 1.00 89.56 80 ARG A C 1
ATOM 666 O O . ARG A 1 80 ? 9.691 -2.182 5.159 1.00 89.56 80 ARG A O 1
ATOM 673 N N . VAL A 1 81 ? 10.516 -0.098 5.198 1.00 87.50 81 VAL A N 1
ATOM 674 C CA . VAL A 1 81 ? 11.605 -0.356 4.245 1.00 87.50 81 VAL A CA 1
ATOM 675 C C . VAL A 1 81 ? 12.943 -0.405 4.982 1.00 87.50 81 VAL A C 1
ATOM 677 O O . VAL A 1 81 ? 13.482 0.620 5.400 1.00 87.50 81 VAL A O 1
ATOM 680 N N . TRP A 1 82 ? 13.487 -1.609 5.161 1.00 75.69 82 TRP A N 1
ATOM 681 C CA . TRP A 1 82 ? 14.638 -1.869 6.037 1.00 75.69 82 TRP A CA 1
ATOM 682 C C . TRP A 1 82 ? 15.921 -1.124 5.624 1.00 75.69 82 TRP A C 1
ATOM 684 O O . TRP A 1 82 ? 16.676 -0.674 6.486 1.00 75.69 82 TRP A O 1
ATOM 694 N N . PHE A 1 83 ? 16.135 -0.898 4.327 1.00 71.75 83 PHE A N 1
ATOM 695 C CA . PHE A 1 83 ? 17.315 -0.197 3.804 1.00 71.75 83 PHE A CA 1
ATOM 696 C C . PHE A 1 83 ? 17.194 1.338 3.808 1.00 71.75 83 PHE A C 1
ATOM 698 O O . PHE A 1 83 ? 18.205 2.039 3.724 1.00 71.75 83 PHE A O 1
ATOM 705 N N . GLN A 1 84 ? 15.991 1.905 3.958 1.00 60.56 84 GLN A N 1
ATOM 706 C CA . GLN A 1 84 ? 15.833 3.366 4.006 1.00 60.56 84 GLN A CA 1
ATOM 707 C C . GLN A 1 84 ? 16.370 3.973 5.305 1.00 60.56 84 GLN A C 1
ATOM 709 O O . GLN A 1 84 ? 16.875 5.098 5.293 1.00 60.56 84 GLN A O 1
ATOM 714 N N . ASN A 1 85 ? 16.366 3.212 6.403 1.00 65.12 85 ASN A N 1
ATOM 715 C CA . ASN A 1 85 ? 16.946 3.651 7.671 1.00 65.12 85 ASN A CA 1
ATOM 716 C C . ASN A 1 85 ? 18.442 3.967 7.536 1.00 65.12 85 ASN A C 1
ATOM 718 O O . ASN A 1 85 ? 18.906 4.927 8.142 1.00 65.12 85 ASN A O 1
ATOM 722 N N . ALA A 1 86 ? 19.189 3.221 6.715 1.00 67.69 86 ALA A N 1
ATOM 723 C CA . ALA A 1 86 ? 20.606 3.481 6.466 1.00 67.69 86 ALA A CA 1
ATOM 724 C C . ALA A 1 86 ? 20.818 4.764 5.647 1.00 67.69 86 ALA A C 1
ATOM 726 O O . ALA A 1 86 ? 21.632 5.603 6.021 1.00 67.69 86 ALA A O 1
ATOM 727 N N . ARG A 1 87 ? 20.028 4.978 4.586 1.00 71.62 87 ARG A N 1
ATOM 728 C CA . ARG A 1 87 ? 20.130 6.183 3.745 1.00 71.62 87 ARG A CA 1
ATOM 729 C C . ARG A 1 87 ? 19.696 7.449 4.485 1.00 71.62 87 ARG A C 1
ATOM 731 O O . ARG A 1 87 ? 20.345 8.480 4.356 1.00 71.62 87 ARG A O 1
ATOM 738 N N . ALA A 1 88 ? 18.628 7.385 5.279 1.00 74.94 88 ALA A N 1
ATOM 739 C CA . ALA A 1 88 ? 18.202 8.500 6.124 1.00 74.94 88 ALA A CA 1
ATOM 740 C C . ALA A 1 88 ? 19.232 8.804 7.226 1.00 74.94 88 ALA A C 1
ATOM 742 O O . ALA A 1 88 ? 19.521 9.972 7.486 1.00 74.94 88 ALA A O 1
ATOM 743 N N . LYS A 1 89 ? 19.831 7.770 7.839 1.00 77.06 89 LYS A N 1
ATOM 744 C CA . LYS A 1 89 ? 20.957 7.931 8.775 1.00 77.06 89 LYS A CA 1
ATOM 745 C C . LYS A 1 89 ? 22.162 8.587 8.094 1.00 77.06 89 LYS A C 1
ATOM 747 O O . LYS A 1 89 ? 22.689 9.547 8.640 1.00 77.06 89 LYS A O 1
ATOM 752 N N . TRP A 1 90 ? 22.536 8.140 6.894 1.00 75.81 90 TRP A N 1
ATOM 753 C CA . TRP A 1 90 ? 23.650 8.715 6.135 1.00 75.81 90 TRP A CA 1
ATOM 754 C C . TRP A 1 90 ? 23.414 10.188 5.785 1.00 75.81 90 TRP A C 1
ATOM 756 O O . TRP A 1 90 ? 24.276 11.014 6.064 1.00 75.81 90 TRP A O 1
ATOM 766 N N . ARG A 1 91 ? 22.213 10.552 5.303 1.00 81.62 91 ARG A N 1
ATOM 767 C CA . ARG A 1 91 ? 21.851 11.964 5.064 1.00 81.62 91 ARG A CA 1
ATOM 768 C C . ARG A 1 91 ? 22.037 12.824 6.318 1.00 81.62 91 ARG A C 1
ATOM 770 O O . ARG A 1 91 ? 22.666 13.869 6.242 1.00 81.62 91 ARG A O 1
ATOM 777 N N . ARG A 1 92 ? 21.559 12.365 7.485 1.00 80.31 92 ARG A N 1
ATOM 778 C CA . ARG A 1 92 ? 21.744 13.091 8.759 1.00 80.31 92 ARG A CA 1
ATOM 779 C C . ARG A 1 92 ? 23.216 13.229 9.153 1.00 80.31 92 ARG A C 1
ATOM 781 O O . ARG A 1 92 ? 23.590 14.246 9.725 1.00 80.31 92 ARG A O 1
ATOM 788 N N . MET A 1 93 ? 24.040 12.214 8.886 1.00 78.94 93 MET A N 1
ATOM 789 C CA . MET A 1 93 ? 25.474 12.255 9.189 1.00 78.94 93 MET A CA 1
ATOM 790 C C . MET A 1 93 ? 26.222 13.267 8.315 1.00 78.94 93 MET A C 1
ATOM 792 O O . MET A 1 93 ? 27.034 14.014 8.854 1.00 78.94 93 MET A O 1
ATOM 796 N N . VAL A 1 94 ? 25.925 13.320 7.012 1.00 76.81 94 VAL A N 1
ATOM 797 C CA . VAL A 1 94 ? 26.552 14.264 6.066 1.00 76.81 94 VAL A CA 1
ATOM 798 C C . VAL A 1 94 ? 26.215 15.711 6.436 1.00 76.81 94 VAL A C 1
ATOM 800 O O . VAL A 1 94 ? 27.124 16.500 6.671 1.00 76.81 94 VAL A O 1
ATOM 803 N N . THR A 1 95 ? 24.935 16.039 6.644 1.00 71.50 95 THR A N 1
ATOM 804 C CA . THR A 1 95 ? 24.522 17.402 7.038 1.00 71.50 95 THR A CA 1
ATOM 805 C C . THR A 1 95 ? 25.096 17.821 8.399 1.00 71.50 95 THR A C 1
ATOM 807 O O . THR A 1 95 ? 25.420 18.985 8.620 1.00 71.50 95 THR A O 1
ATOM 810 N N . LYS A 1 96 ? 25.280 16.871 9.332 1.00 72.75 96 LYS A N 1
ATOM 811 C CA . LYS A 1 96 ? 25.921 17.147 10.629 1.00 72.75 96 LYS A CA 1
ATOM 812 C C . LYS A 1 96 ? 27.424 17.438 10.499 1.00 72.75 96 LYS A C 1
ATOM 814 O O . LYS A 1 96 ? 27.958 18.153 11.343 1.00 72.75 96 LYS A O 1
ATOM 819 N N . GLN A 1 97 ? 28.114 16.882 9.499 1.00 60.28 97 GLN A N 1
ATOM 820 C CA . GLN A 1 97 ? 29.521 17.207 9.240 1.00 60.28 97 GLN A CA 1
ATOM 821 C C . GLN A 1 97 ? 29.684 18.586 8.592 1.00 60.28 97 GLN A C 1
ATOM 823 O O . GLN A 1 97 ? 30.578 19.323 8.999 1.00 60.28 97 GLN A O 1
ATOM 828 N N . GLU A 1 98 ? 28.803 18.961 7.663 1.00 58.69 98 GLU A N 1
ATOM 829 C CA . GLU A 1 98 ? 28.832 20.277 7.004 1.00 58.69 98 GLU A CA 1
ATOM 830 C C . GLU A 1 98 ? 28.642 21.423 8.013 1.00 58.69 98 GLU A C 1
ATOM 832 O O . GLU A 1 98 ? 29.464 22.336 8.063 1.00 58.69 98 GLU A O 1
ATOM 837 N N . ASN A 1 99 ? 27.671 21.308 8.928 1.00 58.50 99 ASN A N 1
ATOM 838 C CA . ASN A 1 99 ? 27.467 22.293 10.004 1.00 58.50 99 ASN A CA 1
ATOM 839 C C . ASN A 1 99 ? 28.597 22.339 11.049 1.00 58.50 99 ASN A C 1
ATOM 841 O O . ASN A 1 99 ? 28.652 23.270 11.843 1.00 58.50 99 ASN A O 1
ATOM 845 N N . LYS A 1 100 ? 29.485 21.337 11.100 1.00 54.97 100 LYS A N 1
ATOM 846 C CA . LYS A 1 100 ? 30.641 21.340 12.014 1.00 54.97 100 LYS A CA 1
ATOM 847 C C . LYS A 1 100 ? 31.859 22.041 11.397 1.00 54.97 100 LYS A C 1
ATOM 849 O O . LYS A 1 100 ? 32.771 22.417 12.129 1.00 54.97 100 LYS A O 1
ATOM 854 N N . MET A 1 101 ? 31.883 22.200 10.072 1.00 51.44 101 MET A N 1
ATOM 855 C CA . MET A 1 101 ? 32.948 22.899 9.346 1.00 51.44 101 MET A CA 1
ATOM 856 C C . MET A 1 101 ? 32.707 24.419 9.295 1.00 51.44 101 MET A C 1
ATOM 858 O O . MET A 1 101 ? 33.667 25.180 9.228 1.00 51.44 101 MET A O 1
ATOM 862 N N . SER A 1 102 ? 31.454 24.878 9.381 1.00 53.72 102 SER A N 1
ATOM 863 C CA . SER A 1 102 ? 31.100 26.304 9.284 1.00 53.72 102 SER A CA 1
ATOM 864 C C . SER A 1 102 ? 31.455 27.158 10.512 1.00 53.72 102 SER A C 1
ATOM 866 O O . SER A 1 102 ? 31.516 28.374 10.385 1.00 53.72 102 SER A O 1
ATOM 868 N N . ASP A 1 103 ? 31.754 26.557 11.670 1.00 55.75 103 ASP A N 1
ATOM 869 C CA . ASP A 1 103 ? 32.059 27.293 12.915 1.00 55.75 103 ASP A CA 1
ATOM 870 C C . ASP A 1 103 ? 33.561 27.577 13.131 1.00 55.75 103 ASP A C 1
ATOM 872 O O . ASP A 1 103 ? 33.980 27.956 14.226 1.00 55.75 103 ASP A O 1
ATOM 876 N N . LYS A 1 104 ? 34.412 27.394 12.112 1.00 53.47 104 LYS A N 1
ATOM 877 C CA . LYS A 1 104 ? 35.850 27.711 12.200 1.00 53.47 104 LYS A CA 1
ATOM 878 C C . LYS A 1 104 ? 36.365 28.506 11.003 1.00 53.47 104 LYS A C 1
ATOM 880 O O . LYS A 1 104 ? 37.251 28.061 10.287 1.00 53.47 104 LYS A O 1
ATOM 885 N N . CYS A 1 105 ? 35.868 29.728 10.859 1.00 39.56 105 CYS A N 1
ATOM 886 C CA . CYS A 1 105 ? 36.647 30.827 10.292 1.00 39.56 105 CYS A CA 1
ATOM 887 C C . CYS A 1 105 ? 36.547 32.021 11.245 1.00 39.56 105 CYS A C 1
ATOM 889 O O . CYS A 1 105 ? 35.665 32.863 11.119 1.00 39.56 105 CYS A O 1
ATOM 891 N N . SER A 1 106 ? 37.457 32.075 12.216 1.00 51.00 106 SER A N 1
ATOM 892 C CA . SER A 1 106 ? 37.834 33.323 12.879 1.00 51.00 106 SER A CA 1
ATOM 893 C C . SER A 1 106 ? 39.152 33.784 12.259 1.00 51.00 106 SER A C 1
ATOM 895 O O . SER A 1 106 ? 40.124 33.031 12.342 1.00 51.00 106 SER A O 1
ATOM 897 N N . PRO A 1 107 ? 39.231 34.975 11.651 1.00 52.25 107 PRO A N 1
ATOM 898 C CA . PRO A 1 107 ? 40.486 35.690 11.538 1.00 52.25 107 PRO A CA 1
ATOM 899 C C . PRO A 1 107 ? 40.619 36.599 12.766 1.00 52.25 107 PRO A C 1
ATOM 901 O O . PRO A 1 107 ? 39.782 37.467 13.005 1.00 52.25 107 PRO A O 1
ATOM 904 N N . ASP A 1 108 ? 41.647 36.357 13.570 1.00 42.88 108 ASP A N 1
ATOM 905 C CA . ASP A 1 108 ? 42.059 37.265 14.637 1.00 42.88 108 ASP A CA 1
ATOM 906 C C . ASP A 1 108 ? 42.921 38.398 14.052 1.00 42.88 108 ASP A C 1
ATOM 908 O O . ASP A 1 108 ? 43.887 38.135 13.337 1.00 42.88 108 ASP A O 1
ATOM 912 N N . GLY A 1 109 ? 42.536 39.636 14.375 1.00 43.81 109 GLY A N 1
ATOM 913 C CA . GLY A 1 109 ? 43.430 40.767 14.638 1.00 43.81 109 GLY A CA 1
ATOM 914 C C . GLY A 1 109 ? 44.136 41.475 13.475 1.00 43.81 109 GLY A C 1
ATOM 915 O O . GLY A 1 109 ? 45.243 41.093 13.106 1.00 43.81 109 GLY A O 1
ATOM 916 N N . SER A 1 110 ? 43.618 42.641 13.056 1.00 40.16 110 SER A N 1
ATOM 917 C CA . SER A 1 110 ? 44.247 43.971 13.289 1.00 40.16 110 SER A CA 1
ATOM 918 C C . SER A 1 110 ? 43.778 45.054 12.295 1.00 40.16 110 SER A C 1
ATOM 920 O O . SER A 1 110 ? 43.987 44.934 11.098 1.00 40.16 110 SER A O 1
ATOM 922 N N . LEU A 1 111 ? 43.187 46.117 12.860 1.00 47.22 111 LEU A N 1
ATOM 923 C CA . LEU A 1 111 ? 43.261 47.543 12.489 1.00 47.22 111 LEU A CA 1
ATOM 924 C C . LEU A 1 111 ? 43.244 47.952 10.998 1.00 47.22 111 LEU A C 1
ATOM 926 O O . LEU A 1 111 ? 44.294 47.974 10.377 1.00 47.22 111 LEU A O 1
ATOM 930 N N . GLU A 1 112 ? 42.116 48.503 10.530 1.00 38.03 112 GLU A N 1
ATOM 931 C CA . GLU A 1 112 ? 42.098 49.795 9.814 1.00 38.03 112 GLU A CA 1
ATOM 932 C C . GLU A 1 112 ? 40.816 50.566 10.182 1.00 38.03 112 GLU A C 1
ATOM 934 O O . GLU A 1 112 ? 39.689 50.118 9.969 1.00 38.03 112 GLU A O 1
ATOM 939 N N . MET A 1 113 ? 41.024 51.720 10.811 1.00 54.28 113 MET A N 1
ATOM 940 C CA . MET A 1 113 ? 40.064 52.792 11.041 1.00 54.28 113 MET A CA 1
ATOM 941 C C . MET A 1 113 ? 40.424 53.860 10.013 1.00 54.28 113 MET A C 1
ATOM 943 O O . MET A 1 113 ? 41.520 54.384 10.129 1.00 54.28 113 MET A O 1
ATOM 947 N N . ASP A 1 114 ? 39.556 54.125 9.032 1.00 36.91 114 ASP A N 1
ATOM 948 C CA . ASP A 1 114 ? 39.417 55.405 8.310 1.00 36.91 114 ASP A CA 1
ATOM 949 C C . ASP A 1 114 ? 38.235 55.286 7.322 1.00 36.91 114 ASP A C 1
ATOM 951 O O . ASP A 1 114 ? 38.159 54.380 6.500 1.00 36.91 114 ASP A O 1
ATOM 955 N N . MET A 1 115 ? 37.131 56.000 7.552 1.00 37.59 115 MET A N 1
ATOM 956 C CA . MET A 1 115 ? 36.861 57.375 7.106 1.00 37.59 115 MET A CA 1
ATOM 957 C C . MET A 1 115 ? 36.072 57.394 5.786 1.00 37.59 115 MET A C 1
ATOM 959 O O . MET A 1 115 ? 36.653 57.498 4.721 1.00 37.59 115 MET A O 1
ATOM 963 N N . TYR A 1 116 ? 34.736 57.405 5.859 1.00 39.53 116 TYR A N 1
ATOM 964 C CA . TYR A 1 116 ? 33.916 58.222 4.955 1.00 39.53 116 TYR A CA 1
ATOM 965 C C . TYR A 1 116 ? 32.626 58.642 5.662 1.00 39.53 116 TYR A C 1
ATOM 967 O O . TYR A 1 116 ? 31.760 57.839 6.000 1.00 39.53 116 TYR A O 1
ATOM 975 N N . HIS A 1 117 ? 32.550 59.944 5.913 1.00 44.38 117 HIS A N 1
ATOM 976 C CA . HIS A 1 117 ? 31.397 60.641 6.452 1.00 44.38 117 HIS A CA 1
ATOM 977 C C . HIS A 1 117 ? 30.317 60.732 5.361 1.00 44.38 117 HIS A C 1
ATOM 979 O O . HIS A 1 117 ? 30.571 61.287 4.293 1.00 44.38 117 HIS A O 1
ATOM 985 N N . GLY A 1 118 ? 29.115 60.218 5.634 1.00 38.25 118 GLY A N 1
ATOM 986 C CA . GLY A 1 118 ? 27.898 60.458 4.847 1.00 38.25 118 GLY A CA 1
ATOM 987 C C . GLY A 1 118 ? 26.841 61.140 5.728 1.00 38.25 118 GLY A C 1
ATOM 988 O O . GLY A 1 118 ? 26.715 60.761 6.893 1.00 38.25 118 GLY A O 1
ATOM 989 N N . PRO A 1 119 ? 26.132 62.178 5.248 1.00 50.16 119 PRO A N 1
ATOM 990 C CA . PRO A 1 119 ? 25.449 63.132 6.115 1.00 50.16 119 PRO A CA 1
ATOM 991 C C . PRO A 1 119 ? 24.113 62.615 6.666 1.00 50.16 119 PRO A C 1
ATOM 993 O O . PRO A 1 119 ? 23.354 61.924 5.991 1.00 50.16 119 PRO A O 1
ATOM 996 N N . MET A 1 120 ? 23.832 63.035 7.903 1.00 43.28 120 MET A N 1
ATOM 997 C CA . MET A 1 120 ? 22.529 63.019 8.574 1.00 43.28 120 MET A CA 1
ATOM 998 C C . MET A 1 120 ? 21.382 63.429 7.637 1.00 43.28 120 MET A C 1
ATOM 1000 O O . MET A 1 120 ? 21.422 64.509 7.050 1.00 43.28 120 MET A O 1
ATOM 1004 N N . GLY A 1 121 ? 20.320 62.619 7.575 1.00 38.19 121 GLY A N 1
ATOM 1005 C CA . GLY A 1 121 ? 19.114 62.982 6.837 1.00 38.19 121 GLY A CA 1
ATOM 1006 C C . GLY A 1 121 ? 17.942 62.013 6.993 1.00 38.19 121 GLY A C 1
ATOM 1007 O O . GLY A 1 121 ? 17.828 61.053 6.248 1.00 38.19 121 GLY A O 1
ATOM 1008 N N . SER A 1 122 ? 17.022 62.385 7.885 1.00 38.53 122 SER A N 1
ATOM 1009 C CA . SER A 1 122 ? 15.586 62.062 7.894 1.00 38.53 122 SER A CA 1
ATOM 1010 C C . SER A 1 122 ? 15.105 60.682 8.375 1.00 38.53 122 SER A C 1
ATOM 1012 O O . SER A 1 122 ? 15.358 59.631 7.797 1.00 38.53 122 SER A O 1
ATOM 1014 N N . ILE A 1 123 ? 14.294 60.745 9.432 1.00 51.31 123 ILE A N 1
ATOM 1015 C CA . ILE A 1 123 ? 13.418 59.692 9.944 1.00 51.31 123 ILE A CA 1
ATOM 1016 C C . ILE A 1 123 ? 12.392 59.349 8.857 1.00 51.31 123 ILE A C 1
ATOM 1018 O O . ILE A 1 123 ? 11.551 60.186 8.533 1.00 51.31 123 ILE A O 1
ATOM 1022 N N . GLN A 1 124 ? 12.399 58.118 8.344 1.00 37.38 124 GLN A N 1
ATOM 1023 C CA . GLN A 1 124 ? 11.235 57.556 7.657 1.00 37.38 124 GLN A CA 1
ATOM 1024 C C . GLN A 1 124 ? 10.913 56.160 8.194 1.00 37.38 124 GLN A C 1
ATOM 1026 O O . GLN A 1 124 ? 11.703 55.222 8.139 1.00 37.38 124 GLN A O 1
ATOM 1031 N N . SER A 1 125 ? 9.716 56.091 8.765 1.00 45.94 125 SER A N 1
ATOM 1032 C CA . SER A 1 125 ? 8.970 54.925 9.218 1.00 45.94 125 SER A CA 1
ATOM 1033 C C . SER A 1 125 ? 9.025 53.751 8.238 1.00 45.94 125 SER A C 1
ATOM 1035 O O . SER A 1 125 ? 8.709 53.918 7.061 1.00 45.94 125 SER A O 1
ATOM 1037 N N . LEU A 1 126 ? 9.325 52.553 8.744 1.00 50.88 126 LEU A N 1
ATOM 1038 C CA . LEU A 1 126 ? 9.091 51.297 8.029 1.00 50.88 126 LEU A CA 1
ATOM 1039 C C . LEU A 1 126 ? 7.578 51.107 7.808 1.00 50.88 126 LEU A C 1
ATOM 1041 O O . LEU A 1 126 ? 6.836 51.121 8.796 1.00 50.88 126 LEU A O 1
ATOM 1045 N N . PRO A 1 127 ? 7.092 50.893 6.571 1.00 48.62 127 PRO A N 1
ATOM 1046 C CA . PRO A 1 127 ? 5.738 50.418 6.359 1.00 48.62 127 PRO A CA 1
ATOM 1047 C C . PRO A 1 127 ? 5.678 48.883 6.482 1.00 48.62 127 PRO A C 1
ATOM 1049 O O . PRO A 1 127 ? 6.626 48.187 6.103 1.00 48.62 127 PRO A O 1
ATOM 1052 N N . PRO A 1 128 ? 4.571 48.339 7.009 1.00 49.78 128 PRO A N 1
ATOM 1053 C CA . PRO A 1 128 ? 4.409 46.915 7.237 1.00 49.78 128 PRO A CA 1
ATOM 1054 C C . PRO A 1 128 ? 3.713 46.202 6.061 1.00 49.78 128 PRO A C 1
ATOM 1056 O O . PRO A 1 128 ? 2.975 46.804 5.287 1.00 49.78 128 PRO A O 1
ATOM 1059 N N . HIS A 1 129 ? 3.878 44.878 6.053 1.00 39.66 129 HIS A N 1
ATOM 1060 C CA . HIS A 1 129 ? 3.026 43.855 5.432 1.00 39.66 129 HIS A CA 1
ATOM 1061 C C . HIS A 1 129 ? 3.297 43.382 3.991 1.00 39.66 129 HIS A C 1
ATOM 1063 O O . HIS A 1 129 ? 3.558 44.120 3.048 1.00 39.66 129 HIS A O 1
ATOM 1069 N N . SER A 1 130 ? 3.191 42.054 3.919 1.00 46.00 130 SER A N 1
ATOM 1070 C CA . SER A 1 130 ? 3.171 41.088 2.826 1.00 46.00 130 SER A CA 1
ATOM 1071 C C . SER A 1 130 ? 2.528 41.545 1.508 1.00 46.00 130 SER A C 1
ATOM 1073 O O . SER A 1 130 ? 1.538 42.276 1.531 1.00 46.00 130 SER A O 1
ATOM 1075 N N . PRO A 1 131 ? 2.986 41.018 0.357 1.00 49.88 131 PRO A N 1
ATOM 1076 C CA . PRO A 1 131 ? 2.330 41.273 -0.918 1.00 49.88 131 PRO A CA 1
ATOM 1077 C C . PRO A 1 131 ? 0.939 40.606 -0.977 1.00 49.88 131 PRO A C 1
ATOM 1079 O O . PRO A 1 131 ? 0.768 39.492 -0.468 1.00 49.88 131 PRO A O 1
ATOM 1082 N N . PRO A 1 132 ? -0.062 41.253 -1.604 1.00 44.41 132 PRO A N 1
ATOM 1083 C CA . PRO A 1 132 ? -1.394 40.688 -1.770 1.00 44.41 132 PRO A CA 1
ATOM 1084 C C . PRO A 1 132 ? -1.367 39.520 -2.765 1.00 44.41 132 PRO A C 1
ATOM 1086 O O . PRO A 1 132 ? -0.771 39.606 -3.840 1.00 44.41 132 PRO A O 1
ATOM 1089 N N . TYR A 1 133 ? -2.054 38.428 -2.422 1.00 38.75 133 TYR A N 1
ATOM 1090 C CA . TYR A 1 133 ? -2.360 37.354 -3.365 1.00 38.75 133 TYR A CA 1
ATOM 1091 C C . TYR A 1 133 ? -3.215 37.918 -4.505 1.00 38.75 133 TYR A C 1
ATOM 1093 O O . TYR A 1 133 ? -4.366 38.298 -4.301 1.00 38.75 133 TYR A O 1
ATOM 1101 N N . SER A 1 134 ? -2.664 37.953 -5.717 1.00 44.53 134 SER A N 1
ATOM 1102 C CA . SER A 1 134 ? -3.461 38.169 -6.923 1.00 44.53 134 SER A CA 1
ATOM 1103 C C . SER A 1 134 ? -4.209 36.877 -7.251 1.00 44.53 134 SER A C 1
ATOM 1105 O O . SER A 1 134 ? -3.610 35.907 -7.713 1.00 44.53 134 SER A O 1
ATOM 1107 N N . VAL A 1 135 ? -5.522 36.855 -7.016 1.00 50.34 135 VAL A N 1
ATOM 1108 C CA . VAL A 1 135 ? -6.430 35.899 -7.663 1.00 50.34 135 VAL A CA 1
ATOM 1109 C C . VAL A 1 135 ? -6.571 36.345 -9.117 1.00 50.34 135 VAL A C 1
ATOM 1111 O O . VAL A 1 135 ? -7.376 37.211 -9.440 1.00 50.34 135 VAL A O 1
ATOM 1114 N N . MET A 1 136 ? -5.751 35.779 -10.002 1.00 46.16 136 MET A N 1
ATOM 1115 C CA . MET A 1 136 ? -6.071 35.758 -11.427 1.00 46.16 136 MET A CA 1
ATOM 1116 C C . MET A 1 136 ? -7.073 34.627 -11.646 1.00 46.16 136 MET A C 1
ATOM 1118 O O . MET A 1 136 ? -6.740 33.450 -11.504 1.00 46.16 136 MET A O 1
ATOM 1122 N N . GLY A 1 137 ? -8.320 35.006 -11.930 1.00 43.31 137 GLY A N 1
ATOM 1123 C CA . GLY A 1 137 ? -9.387 34.087 -12.298 1.00 43.31 137 GLY A CA 1
ATOM 1124 C C . GLY A 1 137 ? -9.005 33.292 -13.544 1.00 43.31 137 GLY A C 1
ATOM 1125 O O . GLY A 1 137 ? -8.763 33.861 -14.607 1.00 43.31 137 GLY A O 1
ATOM 1126 N N . GLY A 1 138 ? -8.942 31.970 -13.399 1.00 49.78 138 GLY A N 1
ATOM 1127 C CA . GLY A 1 138 ? -8.906 31.054 -14.533 1.00 49.78 138 GLY A CA 1
ATOM 1128 C C . GLY A 1 138 ? -10.279 30.984 -15.218 1.00 49.78 138 GLY A C 1
ATOM 1129 O O . GLY A 1 138 ? -11.299 31.215 -14.562 1.00 49.78 138 GLY A O 1
ATOM 1130 N N . PRO A 1 139 ? -10.331 30.681 -16.525 1.00 52.72 139 PRO A N 1
ATOM 1131 C CA . PRO A 1 139 ? -11.585 30.581 -17.266 1.00 52.72 139 PRO A CA 1
ATOM 1132 C C . PRO A 1 139 ? -12.473 29.441 -16.725 1.00 52.72 139 PRO A C 1
ATOM 1134 O O . PRO A 1 139 ? -11.946 28.425 -16.261 1.00 52.72 139 PRO A O 1
ATOM 1137 N N . PRO A 1 140 ? -13.813 29.573 -16.784 1.00 48.91 140 PRO A N 1
ATOM 1138 C CA . PRO A 1 140 ? -14.718 28.524 -16.332 1.00 48.91 140 PRO A CA 1
ATOM 1139 C C . PRO A 1 140 ? -14.598 27.278 -17.218 1.00 48.91 140 PRO A C 1
ATOM 1141 O O . PRO A 1 140 ? -14.610 27.359 -18.446 1.00 48.91 140 PRO A O 1
ATOM 1144 N N . SER A 1 141 ? -14.490 26.118 -16.572 1.00 52.12 141 SER A N 1
ATOM 1145 C CA . SER A 1 141 ? -14.460 24.806 -17.220 1.00 52.12 141 SER A CA 1
ATOM 1146 C C . SER A 1 141 ? -15.874 24.419 -17.681 1.00 52.12 141 SER A C 1
ATOM 1148 O O . SER A 1 141 ? -16.776 24.380 -16.837 1.00 52.12 141 SER A O 1
ATOM 1150 N N . PRO A 1 142 ? -16.119 24.120 -18.971 1.00 48.47 142 PRO A N 1
ATOM 1151 C CA . PRO A 1 142 ? -17.392 23.581 -19.408 1.00 48.47 142 PRO A CA 1
ATOM 1152 C C . PRO A 1 142 ? -17.333 22.063 -19.255 1.00 48.47 142 PRO A C 1
ATOM 1154 O O . PRO A 1 142 ? -16.534 21.416 -19.923 1.00 48.47 142 PRO A O 1
ATOM 1157 N N . ASN A 1 143 ? -18.131 21.506 -18.343 1.00 42.44 143 ASN A N 1
ATOM 1158 C CA . ASN A 1 143 ? -18.798 20.208 -18.506 1.00 42.44 143 ASN A CA 1
ATOM 1159 C C . ASN A 1 143 ? -19.644 19.905 -17.263 1.00 42.44 143 ASN A C 1
ATOM 1161 O O . ASN A 1 143 ? -19.236 19.192 -16.349 1.00 42.44 143 ASN A O 1
ATOM 1165 N N . SER A 1 144 ? -20.853 20.464 -17.272 1.00 47.09 144 SER A N 1
ATOM 1166 C CA . SER A 1 144 ? -22.012 19.873 -16.611 1.00 47.09 144 SER A CA 1
ATOM 1167 C C . SER A 1 144 ? -22.529 18.766 -17.529 1.00 47.09 144 SER A C 1
ATOM 1169 O O . SER A 1 144 ? -23.115 19.058 -18.567 1.00 47.09 144 SER A O 1
ATOM 1171 N N . MET A 1 145 ? -22.265 17.507 -17.190 1.00 49.0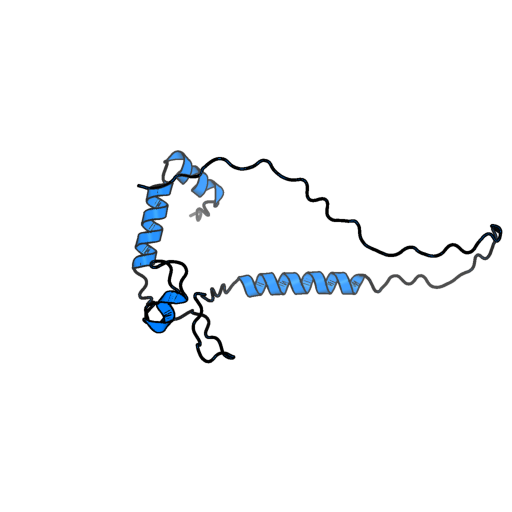9 145 MET A N 1
ATOM 1172 C CA . MET A 1 145 ? -23.065 16.389 -17.691 1.00 49.09 145 MET A CA 1
ATOM 1173 C C . MET A 1 145 ? -24.148 16.142 -16.643 1.00 49.09 145 MET A C 1
ATOM 1175 O O . MET A 1 145 ? -23.890 15.534 -15.605 1.00 49.09 145 MET A O 1
ATOM 1179 N N . GLU A 1 146 ? -25.337 16.683 -16.899 1.00 46.12 146 GLU A N 1
ATOM 1180 C CA . GLU A 1 146 ? -26.573 16.240 -16.260 1.00 46.12 146 GLU A CA 1
ATOM 1181 C C . GLU A 1 146 ? -26.836 14.793 -16.697 1.00 46.12 146 GLU A C 1
ATOM 1183 O O . GLU A 1 146 ? -26.829 14.484 -17.890 1.00 46.12 146 GLU A O 1
ATOM 1188 N N . CYS A 1 147 ? -27.022 13.894 -15.731 1.00 38.38 147 CYS A N 1
ATOM 1189 C CA . CYS A 1 147 ? -27.486 12.535 -15.999 1.00 38.38 147 CYS A CA 1
ATOM 1190 C C . CYS A 1 147 ? -29.025 12.497 -15.941 1.00 38.38 147 CYS A C 1
ATOM 1192 O O . CYS A 1 147 ? -29.590 13.181 -15.084 1.00 38.38 147 CYS A O 1
ATOM 1194 N N . PRO A 1 148 ? -29.682 11.708 -16.813 1.00 60.75 148 PRO A N 1
ATOM 1195 C CA . PRO A 1 148 ? -31.128 11.486 -16.778 1.00 60.75 148 PRO A CA 1
ATOM 1196 C C . PRO A 1 148 ? -31.591 10.707 -15.539 1.00 60.75 148 PRO A C 1
ATOM 1198 O O . PRO A 1 148 ? -30.787 9.916 -14.988 1.00 60.75 148 PRO A O 1
#

Solvent-accessible surface area (backbone atoms only — not comparable to full-atom values): 10190 Å² total; per-residue (Å²): 136,82,81,80,76,71,48,71,66,57,52,50,51,52,36,58,77,66,67,34,59,69,60,53,54,50,49,54,52,55,58,58,68,70,52,94,75,51,42,64,71,50,67,33,78,90,36,47,87,66,40,95,47,94,86,63,67,33,42,60,96,36,38,49,71,50,86,90,50,96,65,36,79,56,78,38,64,66,82,85,58,82,70,52,59,56,54,55,49,49,53,54,52,54,58,57,51,57,68,64,59,70,81,70,81,80,85,81,87,82,87,87,89,84,89,81,93,76,82,90,79,80,95,74,83,84,81,84,84,78,84,80,85,79,83,76,83,74,82,85,81,90,74,86,78,85,79,135

Organism: Bombyx mori (NCBI:txid7091)

InterPro domains:
  IPR000242 Tyrosine-specific protein phosphatase, PTPase domain [PF00102] (47-81)
  IPR000242 Tyrosine-specific protein phosphatase, PTPase domain [PS50055] (8-117)
  IPR001356 Homeodomain [PS50071] (50-93)
  IPR001356 Homeodomain [cd00086] (79-93)
  IPR029021 Protein-tyrosine phosphatase-like [G3DSA:3.90.190.10] (3-118)
  IPR029021 Protein-tyrosine phosphatase-like [SSF52799] (17-89)
  IPR051985 Non-receptor type tyrosine-specific phosphatase [PTHR46047] (6-81)